Protein AF-A0AAN8JYH6-F1 (afdb_monomer_lite)

pLDDT: mean 83.39, std 13.11, range [43.53, 94.88]

InterPro domains:
  IPR001315 CARD domain [PS50209] (1-95)
  IPR011029 Death-like domain superfamily [G3DSA:1.10.533.10] (1-102)

Secondary structure (DSSP, 8-state):
--SHHHHHHHHTHHHHHHHHTTSHHHHHHHHHHTTS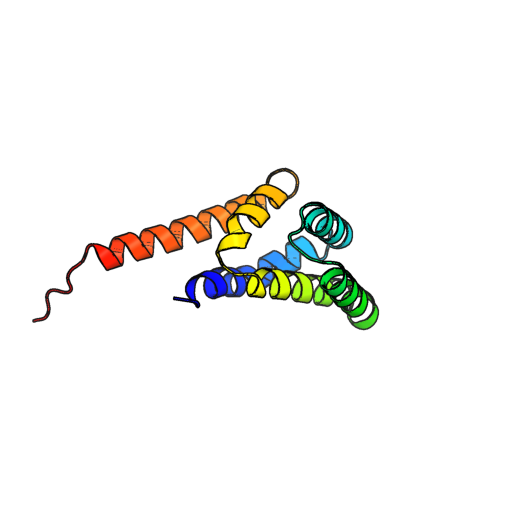S-HHHHHHHHHHHHHHHHHHHHHHHHHHHHHT-TTTHHHHHHHHTTT-HHHHHHHHHHHHHHHHHHHHHTT------

Organism: Patella caerulea (NCBI:txid87958)

Radius of gyration: 15.97 Å; chains: 1; bounding box: 50×34×39 Å

Foldseek 3Di:
DFPLLVVLLVVCVVVQLVVCLVPVVVLLVLCPVLVVDDPVLSVVLVVLCVPPNSSSSSSSVSVSNSVSGDVCLVVSLVSCCVPPVVVSVSSVVSVVVSVVVVVVVVPDPPPDD

Structure (mmCIF, N/CA/C/O backbone):
data_AF-A0AAN8JYH6-F1
#
_entry.id   AF-A0AAN8JYH6-F1
#
loop_
_atom_site.group_PDB
_atom_site.id
_atom_site.type_symbol
_atom_site.label_atom_id
_atom_site.label_alt_id
_atom_site.label_comp_id
_atom_site.label_asym_id
_atom_site.label_entity_id
_atom_site.label_seq_id
_atom_site.pdbx_PDB_ins_code
_atom_site.Cartn_x
_atom_site.Cartn_y
_atom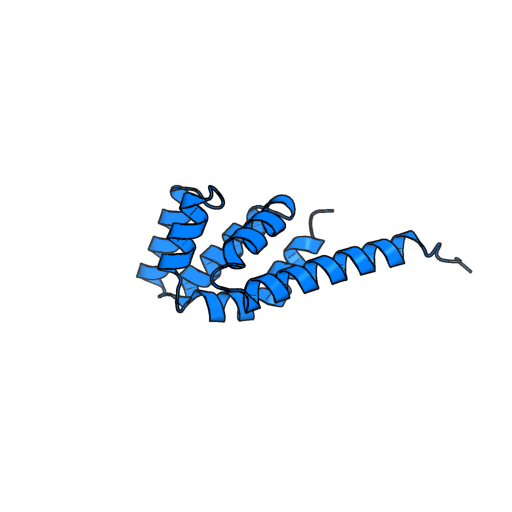_site.Cartn_z
_atom_site.occupancy
_atom_site.B_iso_or_equiv
_atom_site.auth_seq_id
_atom_site.auth_comp_id
_atom_site.auth_asym_id
_atom_site.auth_atom_id
_atom_site.pdbx_PDB_model_num
ATOM 1 N N . MET A 1 1 ? 8.514 -16.125 -13.155 1.00 46.34 1 MET A N 1
ATOM 2 C CA . MET A 1 1 ? 8.506 -14.646 -13.072 1.00 46.34 1 MET A CA 1
ATOM 3 C C . MET A 1 1 ? 7.317 -14.145 -12.246 1.00 46.34 1 MET A C 1
ATOM 5 O O . MET A 1 1 ? 6.467 -13.433 -12.765 1.00 46.34 1 MET A O 1
ATOM 9 N N . LYS A 1 2 ? 7.215 -14.550 -10.973 1.00 51.00 2 LYS A N 1
ATOM 10 C CA . LYS A 1 2 ? 6.188 -14.066 -10.027 1.00 51.00 2 LYS A CA 1
ATOM 11 C C . LYS A 1 2 ? 6.800 -13.523 -8.723 1.00 51.00 2 LYS A C 1
ATOM 13 O O . LYS A 1 2 ? 6.044 -13.131 -7.851 1.00 51.00 2 LYS A O 1
ATOM 18 N N . GLU A 1 3 ? 8.127 -13.487 -8.595 1.00 61.03 3 GLU A N 1
ATOM 19 C CA . GLU A 1 3 ? 8.800 -13.293 -7.299 1.00 61.03 3 GLU A CA 1
ATOM 20 C C . GLU A 1 3 ? 9.407 -11.888 -7.136 1.00 61.03 3 GLU A C 1
ATOM 22 O O . GLU A 1 3 ? 9.199 -11.281 -6.096 1.00 61.03 3 GLU A O 1
ATOM 27 N N . ASP A 1 4 ? 9.967 -11.278 -8.187 1.00 66.38 4 ASP A N 1
ATOM 28 C CA . ASP A 1 4 ? 10.686 -9.989 -8.070 1.00 66.38 4 ASP A CA 1
ATOM 29 C C . ASP A 1 4 ? 9.858 -8.810 -7.513 1.00 66.38 4 ASP A C 1
ATOM 31 O O . ASP A 1 4 ? 10.387 -7.899 -6.882 1.00 66.38 4 ASP A O 1
ATOM 35 N N . HIS A 1 5 ? 8.541 -8.777 -7.746 1.00 70.75 5 HIS A N 1
ATOM 36 C CA . HIS A 1 5 ? 7.699 -7.722 -7.168 1.00 70.75 5 HIS A CA 1
ATOM 37 C C . HIS A 1 5 ? 7.391 -7.987 -5.693 1.00 70.75 5 HIS A C 1
ATOM 39 O O . HIS A 1 5 ? 7.238 -7.032 -4.935 1.00 70.75 5 HIS A O 1
ATOM 45 N N . LEU A 1 6 ? 7.316 -9.260 -5.284 1.00 76.06 6 LEU A N 1
ATOM 46 C CA . LEU A 1 6 ? 7.199 -9.636 -3.878 1.00 76.06 6 LEU A CA 1
ATOM 47 C C . LEU A 1 6 ? 8.464 -9.230 -3.122 1.00 76.06 6 LEU A C 1
ATOM 49 O O . LEU A 1 6 ? 8.348 -8.797 -1.982 1.00 76.06 6 LEU A O 1
ATOM 53 N N . ASP A 1 7 ? 9.636 -9.249 -3.763 1.00 78.06 7 ASP A N 1
ATOM 54 C CA . ASP A 1 7 ? 10.871 -8.731 -3.166 1.00 78.06 7 ASP A CA 1
ATOM 55 C C . ASP A 1 7 ? 10.793 -7.232 -2.839 1.00 78.06 7 ASP A C 1
ATOM 57 O O . ASP A 1 7 ? 11.246 -6.825 -1.769 1.00 78.06 7 ASP A O 1
ATOM 61 N N . ILE A 1 8 ? 10.149 -6.400 -3.673 1.00 82.56 8 ILE A N 1
ATOM 62 C CA . ILE A 1 8 ? 9.900 -4.980 -3.333 1.00 82.56 8 ILE A CA 1
ATOM 63 C C . ILE A 1 8 ? 9.023 -4.885 -2.088 1.00 82.56 8 ILE A C 1
ATOM 65 O O . ILE A 1 8 ? 9.339 -4.152 -1.153 1.00 82.56 8 ILE A O 1
ATOM 69 N N . TRP A 1 9 ? 7.909 -5.618 -2.072 1.00 86.25 9 TRP A N 1
ATOM 70 C CA . TRP A 1 9 ? 6.957 -5.556 -0.967 1.00 86.25 9 TRP A CA 1
ATOM 71 C C . TRP A 1 9 ? 7.558 -6.069 0.339 1.00 86.25 9 TRP A C 1
ATOM 73 O O . TRP A 1 9 ? 7.351 -5.438 1.370 1.00 86.25 9 TRP A O 1
ATOM 83 N N . ASN A 1 10 ? 8.338 -7.150 0.286 1.00 84.19 10 ASN A N 1
ATOM 84 C CA . ASN A 1 10 ? 9.018 -7.739 1.437 1.00 84.19 10 ASN A CA 1
ATOM 85 C C . ASN A 1 10 ? 10.139 -6.830 1.953 1.00 84.19 10 ASN A C 1
ATOM 87 O O . ASN A 1 10 ? 10.211 -6.559 3.150 1.00 84.19 10 ASN A O 1
ATOM 91 N N . SER A 1 11 ? 10.993 -6.313 1.063 1.00 85.56 11 SER A N 1
ATOM 92 C CA . SER A 1 11 ? 12.110 -5.440 1.452 1.00 85.56 11 SER A CA 1
ATOM 93 C C . SER A 1 11 ? 11.651 -4.087 2.002 1.00 85.56 11 SER A C 1
ATOM 95 O O . SER A 1 11 ? 12.331 -3.498 2.843 1.00 85.56 11 SER A O 1
ATOM 97 N N . GLU A 1 12 ? 10.482 -3.607 1.578 1.00 89.06 12 GLU A N 1
ATOM 98 C CA . GLU A 1 12 ? 9.914 -2.331 2.016 1.00 89.06 12 GLU A CA 1
ATOM 99 C C . GLU A 1 12 ? 8.780 -2.489 3.045 1.00 89.06 12 GLU A C 1
ATOM 101 O O . GLU A 1 12 ? 8.206 -1.487 3.475 1.00 89.06 12 GLU A O 1
ATOM 106 N N . GLN A 1 13 ? 8.464 -3.712 3.489 1.00 88.56 13 GLN A N 1
ATOM 107 C CA . GLN A 1 13 ? 7.296 -4.001 4.332 1.00 88.56 13 GLN A CA 1
ATOM 108 C C . GLN A 1 13 ? 7.295 -3.182 5.627 1.00 88.56 13 GLN A C 1
ATOM 110 O O . GLN A 1 13 ? 6.318 -2.500 5.932 1.00 88.56 13 GLN A O 1
ATOM 115 N N . GLU A 1 14 ? 8.399 -3.194 6.376 1.00 90.06 14 GLU A N 1
ATOM 116 C CA . GLU A 1 14 ? 8.510 -2.476 7.654 1.00 90.06 14 GLU A CA 1
ATOM 117 C C . GLU A 1 14 ? 8.342 -0.958 7.477 1.00 90.06 14 GLU A C 1
ATOM 119 O O . GLU A 1 14 ? 7.652 -0.289 8.260 1.00 90.06 14 GLU A O 1
ATOM 124 N N . PHE A 1 15 ? 8.933 -0.418 6.409 1.00 90.88 15 PHE A N 1
ATOM 125 C CA . PHE A 1 15 ? 8.819 0.991 6.059 1.00 90.88 15 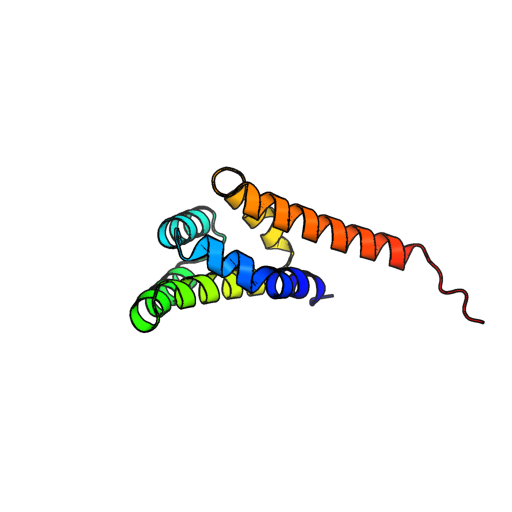PHE A CA 1
ATOM 126 C C . PHE A 1 15 ? 7.373 1.349 5.696 1.00 90.88 15 PHE A C 1
ATOM 128 O O . PHE A 1 15 ? 6.816 2.297 6.252 1.00 90.88 15 PHE A O 1
ATOM 135 N N . LEU A 1 16 ? 6.738 0.564 4.822 1.00 90.06 16 LEU A N 1
ATOM 136 C CA . LEU A 1 16 ? 5.360 0.781 4.386 1.00 90.06 16 LEU A CA 1
ATOM 137 C C . LEU A 1 16 ? 4.376 0.691 5.552 1.00 90.06 16 LEU A C 1
ATOM 139 O O . LEU A 1 16 ? 3.543 1.579 5.712 1.00 90.06 16 LEU A O 1
ATOM 143 N N . VAL A 1 17 ? 4.502 -0.322 6.411 1.00 91.88 17 VAL A N 1
ATOM 144 C CA . VAL A 1 17 ? 3.658 -0.478 7.605 1.00 91.88 17 VAL A CA 1
ATOM 145 C C . VAL A 1 17 ? 3.811 0.719 8.542 1.00 91.88 17 VAL A C 1
ATOM 147 O O . VAL A 1 17 ? 2.820 1.246 9.055 1.00 91.88 17 VAL A O 1
ATOM 150 N N . THR A 1 18 ? 5.041 1.200 8.735 1.00 90.94 18 THR A N 1
ATOM 151 C CA . THR A 1 18 ? 5.318 2.361 9.587 1.00 90.94 18 THR A CA 1
ATOM 152 C C . THR A 1 18 ? 4.706 3.649 9.043 1.00 90.94 18 THR A C 1
ATOM 154 O O . THR A 1 18 ? 4.154 4.426 9.823 1.00 90.94 18 THR A O 1
ATOM 157 N N . GLU A 1 19 ? 4.755 3.868 7.731 1.00 90.44 19 GLU A N 1
ATOM 158 C CA . GLU A 1 19 ? 4.155 5.047 7.098 1.00 90.44 19 GLU A CA 1
ATOM 159 C C . GLU A 1 19 ? 2.620 4.936 7.045 1.00 90.44 19 GLU A C 1
ATOM 161 O O . GLU A 1 19 ? 1.907 5.922 7.248 1.00 90.44 19 GLU A O 1
ATOM 166 N N . PHE A 1 20 ? 2.083 3.733 6.821 1.00 90.69 20 PHE A N 1
ATOM 167 C CA . PHE A 1 20 ? 0.650 3.511 6.631 1.00 90.69 20 PHE A CA 1
ATOM 168 C C . PHE A 1 20 ? -0.144 3.488 7.938 1.00 90.69 20 PHE A C 1
ATOM 170 O O . PHE A 1 20 ? -1.267 3.992 7.957 1.00 90.69 20 PHE A O 1
ATOM 177 N N . LYS A 1 21 ? 0.415 2.984 9.048 1.00 89.75 21 LYS A N 1
ATOM 178 C CA . LYS A 1 21 ? -0.309 2.858 10.334 1.00 89.75 21 LYS A CA 1
ATOM 179 C C . LYS A 1 21 ? -0.887 4.179 10.862 1.00 89.75 21 LYS A C 1
ATOM 181 O O . LYS A 1 21 ? -1.904 4.168 11.552 1.00 89.75 21 LYS A O 1
ATOM 186 N N . ASN A 1 22 ? -0.263 5.314 10.535 1.00 86.69 22 ASN A N 1
ATOM 187 C CA . ASN A 1 22 ? -0.695 6.638 10.996 1.00 86.69 22 ASN A CA 1
ATOM 188 C C . ASN A 1 22 ? -1.817 7.241 10.133 1.00 86.69 22 ASN A C 1
ATOM 190 O O . ASN A 1 22 ? -2.504 8.158 10.576 1.00 86.69 22 ASN A O 1
ATOM 194 N N . HIS A 1 23 ? -2.018 6.734 8.913 1.00 87.25 23 HIS A N 1
ATOM 195 C CA . HIS A 1 23 ? -2.967 7.293 7.944 1.00 87.25 23 HIS A CA 1
ATOM 196 C C . HIS A 1 23 ? -3.825 6.227 7.246 1.00 87.25 23 HIS A C 1
ATOM 198 O O . HIS A 1 23 ? -4.305 6.412 6.121 1.00 87.25 23 HIS A O 1
ATOM 204 N N . LEU A 1 24 ? -4.024 5.104 7.929 1.00 89.25 24 LEU A N 1
ATOM 205 C CA . LEU A 1 24 ? -4.575 3.882 7.363 1.00 89.25 24 LEU A CA 1
ATOM 206 C C . LEU A 1 24 ? -5.985 4.073 6.782 1.00 89.25 24 LEU A C 1
ATOM 208 O O . LEU A 1 24 ? -6.250 3.648 5.662 1.00 89.25 24 LEU A O 1
ATOM 212 N N . GLU A 1 25 ? -6.874 4.790 7.472 1.00 89.62 25 GLU A N 1
ATOM 213 C CA . GLU A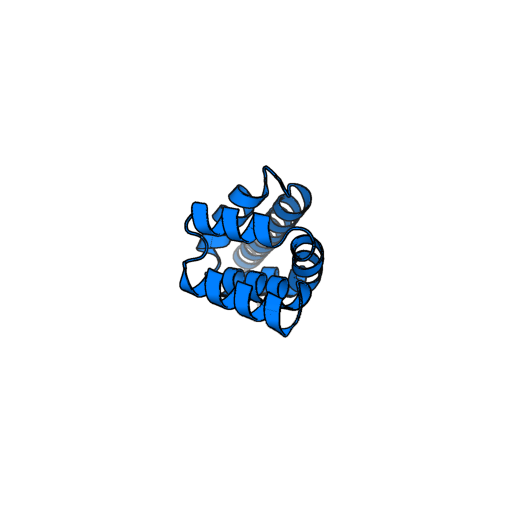 1 25 ? -8.235 5.057 6.976 1.00 89.62 25 GLU A CA 1
ATOM 214 C C . GLU A 1 25 ? -8.254 5.862 5.667 1.00 89.62 25 GLU A C 1
ATOM 216 O O . GLU A 1 25 ? -9.047 5.584 4.759 1.00 89.62 25 GLU A O 1
ATOM 221 N N . GLY A 1 26 ? -7.352 6.842 5.548 1.00 90.00 26 GLY A N 1
ATOM 222 C CA . GLY A 1 26 ? -7.202 7.647 4.338 1.00 90.00 26 GLY A CA 1
ATOM 223 C C . GLY A 1 26 ? -6.695 6.811 3.165 1.00 90.00 26 GLY A C 1
ATOM 224 O O . GLY A 1 26 ? -7.191 6.947 2.045 1.00 90.00 26 GLY A O 1
ATOM 225 N N . LEU A 1 27 ? -5.754 5.902 3.431 1.00 91.31 27 LEU A N 1
ATOM 226 C CA . LEU A 1 27 ? -5.225 4.966 2.439 1.00 91.31 27 LEU A CA 1
ATOM 227 C C . LEU A 1 27 ? -6.281 3.964 1.973 1.00 91.31 27 LEU A C 1
ATOM 229 O O . LEU A 1 27 ? -6.484 3.835 0.769 1.00 91.31 27 LEU A O 1
ATOM 233 N N . ILE A 1 28 ? -7.015 3.334 2.896 1.00 91.94 28 ILE A N 1
ATOM 234 C CA . ILE A 1 28 ? -8.113 2.411 2.569 1.00 91.94 28 ILE A CA 1
ATOM 235 C C . ILE A 1 28 ? -9.137 3.108 1.669 1.00 91.94 28 ILE A C 1
ATOM 237 O O . ILE A 1 28 ? -9.520 2.580 0.629 1.00 91.94 28 ILE A O 1
ATOM 241 N N . THR A 1 29 ? -9.560 4.320 2.035 1.00 91.81 29 THR A N 1
ATOM 242 C CA . THR A 1 29 ? -10.546 5.083 1.255 1.00 91.81 29 THR A CA 1
ATOM 243 C C . THR A 1 29 ? -10.026 5.410 -0.145 1.00 91.81 29 THR A C 1
ATOM 245 O O . THR A 1 29 ? -10.761 5.278 -1.125 1.00 91.81 29 THR A O 1
ATOM 248 N N . LYS A 1 30 ? -8.754 5.806 -0.253 1.00 90.75 30 LYS A N 1
ATOM 249 C CA . LYS A 1 30 ? -8.115 6.155 -1.525 1.00 90.75 30 LYS A CA 1
ATOM 250 C C . LYS A 1 30 ? -7.911 4.943 -2.431 1.00 90.75 30 LYS A C 1
ATOM 252 O O . LYS A 1 30 ? -8.148 5.032 -3.631 1.00 90.75 30 LYS A O 1
ATOM 257 N N . PHE A 1 31 ? -7.479 3.815 -1.880 1.00 92.06 31 PHE A N 1
ATOM 258 C CA . PHE A 1 31 ? -7.279 2.590 -2.647 1.00 92.06 31 PHE A CA 1
ATOM 259 C C . PHE A 1 31 ? -8.602 1.956 -3.067 1.00 92.06 31 PHE A C 1
ATOM 261 O O . PHE A 1 31 ? -8.709 1.471 -4.192 1.00 92.06 31 PHE A O 1
ATOM 268 N N . PHE A 1 32 ? -9.633 2.049 -2.229 1.00 92.12 32 PHE A N 1
ATOM 269 C CA . PHE A 1 32 ? -10.978 1.611 -2.585 1.00 92.12 32 PHE A CA 1
ATOM 270 C C . PHE A 1 32 ? -11.572 2.462 -3.718 1.00 92.12 32 PHE A C 1
ATOM 272 O O . PHE A 1 32 ? -12.065 1.924 -4.705 1.00 92.12 32 PHE A O 1
ATOM 279 N N . SER A 1 33 ? -11.465 3.797 -3.644 1.00 90.88 33 SER A N 1
ATOM 280 C CA . SER A 1 33 ? -12.000 4.683 -4.694 1.00 90.88 33 SER A CA 1
ATOM 281 C C . SER A 1 33 ? -11.289 4.535 -6.042 1.00 90.88 33 SER A C 1
ATOM 283 O O . SER A 1 33 ? -11.882 4.803 -7.085 1.00 90.88 33 SER A O 1
ATOM 285 N N . GLN A 1 34 ? -10.037 4.073 -6.038 1.00 88.94 34 GLN A N 1
ATOM 286 C CA . GLN A 1 34 ? -9.265 3.790 -7.248 1.00 88.94 34 GLN A CA 1
ATOM 287 C C . GLN A 1 34 ? -9.367 2.335 -7.723 1.00 88.94 34 GLN A C 1
ATOM 289 O O . GLN A 1 34 ? -8.648 1.961 -8.656 1.00 88.94 34 GLN A O 1
ATOM 294 N N . MET A 1 35 ? -10.243 1.526 -7.111 1.00 89.75 35 MET A N 1
ATOM 295 C CA . MET A 1 35 ? -10.416 0.101 -7.419 1.00 89.75 35 MET A CA 1
ATOM 296 C C . MET A 1 35 ? -9.080 -0.664 -7.382 1.00 89.75 35 MET A C 1
ATOM 298 O O . MET A 1 35 ? -8.772 -1.442 -8.285 1.00 89.75 35 MET A O 1
ATOM 302 N N . ILE A 1 36 ? -8.239 -0.347 -6.393 1.00 90.25 36 ILE A N 1
ATOM 303 C CA . ILE A 1 36 ? -6.991 -1.067 -6.089 1.00 90.25 36 ILE A CA 1
ATOM 304 C C . ILE A 1 36 ? -7.282 -2.197 -5.100 1.00 90.25 36 ILE A C 1
ATOM 306 O O . ILE A 1 36 ? -6.768 -3.298 -5.262 1.00 90.25 36 ILE A O 1
ATOM 310 N N . ILE A 1 37 ? -8.133 -1.907 -4.116 1.00 92.69 37 ILE A N 1
ATOM 311 C CA . ILE A 1 37 ? -8.704 -2.882 -3.187 1.00 92.69 37 ILE A CA 1
ATOM 312 C C . ILE A 1 37 ? -10.222 -2.913 -3.371 1.00 92.69 37 ILE A C 1
ATOM 314 O O . ILE A 1 37 ? -10.816 -1.908 -3.782 1.00 92.69 37 ILE A O 1
ATOM 318 N N . ASP A 1 38 ? -10.843 -4.043 -3.062 1.00 93.56 38 ASP A N 1
ATOM 319 C CA . ASP A 1 38 ? -12.293 -4.222 -3.138 1.00 93.56 38 ASP A CA 1
ATOM 320 C C . ASP A 1 38 ? -12.979 -4.099 -1.761 1.00 93.56 38 ASP A C 1
ATOM 322 O O . ASP A 1 38 ? -12.396 -3.627 -0.777 1.00 93.56 38 ASP A O 1
ATOM 326 N N . SER A 1 39 ? -14.279 -4.405 -1.711 1.00 93.62 39 SER A N 1
ATOM 327 C CA . SER A 1 39 ? -15.054 -4.306 -0.471 1.00 93.62 39 SER A CA 1
ATOM 328 C C . SER A 1 39 ? -14.627 -5.358 0.551 1.00 93.62 39 SER A C 1
ATOM 330 O O . SER A 1 39 ? -14.579 -5.041 1.739 1.00 93.62 39 SER A O 1
ATOM 332 N N . ASP A 1 40 ? -14.292 -6.567 0.102 1.00 94.88 40 ASP A N 1
ATOM 333 C CA . ASP A 1 40 ? -13.879 -7.666 0.974 1.00 94.88 40 ASP A CA 1
ATOM 334 C C . ASP A 1 40 ? -12.514 -7.361 1.604 1.00 94.88 40 ASP A C 1
ATOM 336 O O . ASP A 1 40 ? -12.350 -7.476 2.820 1.00 94.88 40 ASP A O 1
ATOM 340 N N . ASP A 1 41 ? -11.569 -6.843 0.813 1.00 94.44 41 ASP A N 1
ATOM 341 C CA . ASP A 1 41 ? -10.278 -6.340 1.301 1.00 94.44 41 ASP A CA 1
ATOM 342 C C . ASP A 1 41 ? -10.464 -5.273 2.384 1.00 94.44 41 ASP A C 1
ATOM 344 O O . ASP A 1 41 ? -9.838 -5.298 3.446 1.00 94.44 41 ASP A O 1
ATOM 348 N N . LYS A 1 42 ? -11.356 -4.312 2.125 1.00 93.56 42 LYS A N 1
ATOM 349 C CA . LYS A 1 42 ? -11.653 -3.225 3.057 1.00 93.56 42 LYS A CA 1
ATOM 350 C C . LYS A 1 42 ? -12.225 -3.753 4.370 1.00 93.56 42 LYS A C 1
ATOM 352 O O . LYS A 1 42 ? -11.878 -3.228 5.430 1.00 93.56 42 LYS A O 1
ATOM 357 N N . GLU A 1 43 ? -13.101 -4.752 4.324 1.00 94.50 43 GLU A N 1
ATOM 358 C CA . GLU A 1 43 ? -13.631 -5.393 5.529 1.00 94.50 43 GLU A CA 1
ATOM 359 C C . GLU A 1 43 ? -12.560 -6.190 6.277 1.00 94.50 43 GLU A C 1
ATOM 361 O O . GLU A 1 43 ? -12.485 -6.087 7.505 1.00 94.50 43 GLU A O 1
ATOM 366 N N . LYS A 1 44 ? -11.691 -6.907 5.556 1.00 94.50 44 LYS A N 1
ATOM 367 C CA . LYS A 1 44 ? -10.548 -7.634 6.123 1.00 94.50 44 LYS A CA 1
ATOM 368 C C . LYS A 1 44 ? -9.619 -6.687 6.884 1.00 94.50 44 LYS A C 1
ATOM 370 O O . LYS A 1 44 ? -9.383 -6.890 8.071 1.00 94.50 44 LYS A O 1
ATOM 375 N N . ILE A 1 45 ? -9.203 -5.583 6.260 1.00 93.38 45 ILE A N 1
ATOM 376 C CA . ILE A 1 45 ? -8.335 -4.583 6.899 1.00 93.38 45 ILE A CA 1
ATOM 377 C C . ILE A 1 45 ? -9.015 -3.979 8.136 1.00 93.38 45 ILE A C 1
ATOM 379 O O . ILE A 1 45 ? -8.393 -3.830 9.185 1.00 93.38 45 ILE A O 1
ATOM 383 N N . LYS A 1 46 ? -10.310 -3.646 8.051 1.00 92.00 46 LYS A N 1
ATOM 384 C CA . LYS A 1 46 ? -11.061 -3.101 9.195 1.00 92.00 46 LYS A CA 1
ATOM 385 C C . LYS A 1 46 ? -11.159 -4.071 10.370 1.00 92.00 46 LYS A C 1
ATOM 387 O O . LYS A 1 46 ? -11.183 -3.615 11.514 1.00 92.00 46 LYS A O 1
ATOM 392 N N . ARG A 1 47 ? -11.249 -5.374 10.101 1.00 93.44 47 ARG A N 1
ATOM 393 C CA . ARG A 1 47 ? -11.241 -6.411 11.136 1.00 93.44 47 ARG A CA 1
ATOM 394 C C . ARG A 1 47 ? -9.890 -6.445 11.848 1.00 93.44 47 ARG A C 1
ATOM 396 O O . ARG A 1 47 ? -9.861 -6.310 13.065 1.00 93.44 47 ARG A O 1
ATOM 403 N N . GLU A 1 48 ? -8.795 -6.458 11.092 1.00 92.50 48 GLU A N 1
ATOM 404 C CA . GLU A 1 48 ? -7.439 -6.432 11.656 1.00 92.50 48 GLU A CA 1
ATOM 405 C C . GLU A 1 48 ? -7.173 -5.186 12.513 1.00 92.50 48 GLU A C 1
ATOM 407 O O . GLU A 1 48 ? -6.582 -5.285 13.586 1.00 92.50 48 GLU A O 1
ATOM 412 N N . ILE A 1 49 ? -7.669 -4.012 12.099 1.00 91.06 49 ILE A N 1
ATOM 413 C CA . ILE A 1 49 ? -7.566 -2.782 12.905 1.00 91.06 49 ILE A CA 1
ATOM 414 C C . ILE A 1 49 ? -8.269 -2.938 14.258 1.00 91.06 49 ILE A C 1
ATOM 416 O O . ILE A 1 49 ? -7.759 -2.466 15.274 1.00 91.06 49 ILE A O 1
ATOM 420 N N . ARG A 1 50 ? -9.452 -3.561 14.272 1.00 88.62 50 ARG A N 1
ATOM 421 C CA . ARG A 1 50 ? -10.253 -3.735 15.488 1.00 88.62 50 ARG A CA 1
ATOM 422 C C . ARG A 1 50 ? -9.582 -4.692 16.468 1.00 88.62 50 ARG A C 1
ATOM 424 O O . ARG A 1 50 ? -9.576 -4.406 17.661 1.00 88.62 50 ARG A O 1
ATOM 431 N N . ASP A 1 51 ? -9.051 -5.796 15.957 1.00 82.25 51 ASP A N 1
ATOM 432 C CA . ASP A 1 51 ? -8.559 -6.894 16.785 1.00 82.25 51 ASP A CA 1
ATOM 433 C C . ASP A 1 51 ? -7.103 -6.668 17.230 1.00 82.25 51 ASP A C 1
ATOM 435 O O . ASP A 1 51 ? -6.740 -7.012 18.353 1.00 82.25 51 ASP A O 1
ATOM 439 N N . ASN A 1 52 ? -6.282 -6.036 16.381 1.00 83.38 52 ASN A N 1
ATOM 440 C CA . ASN A 1 52 ? -4.824 -5.984 16.531 1.00 83.38 52 ASN A CA 1
ATOM 441 C C . ASN A 1 52 ? -4.217 -4.574 16.332 1.00 83.38 52 ASN A C 1
ATOM 443 O O . ASN A 1 52 ? -2.997 -4.430 16.206 1.00 83.38 52 ASN A O 1
ATOM 447 N N . TYR A 1 53 ? -5.044 -3.521 16.342 1.00 89.44 53 TYR A N 1
ATOM 448 C CA . TYR A 1 53 ? -4.662 -2.115 16.138 1.00 89.44 53 TYR A CA 1
ATOM 449 C C . TYR A 1 53 ? -4.156 -1.780 14.718 1.00 89.44 53 TYR A C 1
ATOM 451 O O . TYR A 1 53 ? -4.034 -2.617 13.823 1.00 89.44 53 TYR A O 1
ATOM 459 N N . ASN A 1 54 ? -3.838 -0.500 14.498 1.00 88.62 54 ASN A N 1
ATOM 460 C CA . ASN A 1 54 ? -3.457 0.041 13.189 1.00 88.62 54 ASN A CA 1
ATOM 461 C C . ASN A 1 54 ? -2.216 -0.609 12.562 1.00 88.62 54 ASN A C 1
ATOM 463 O O . ASN A 1 54 ? -2.072 -0.554 11.344 1.00 88.62 54 ASN A O 1
ATOM 467 N N . VAL A 1 55 ? -1.312 -1.192 13.358 1.00 92.12 55 VAL A N 1
ATOM 468 C CA . VAL A 1 55 ? -0.122 -1.874 12.824 1.00 92.12 55 VAL A CA 1
ATOM 469 C C . VAL A 1 55 ? -0.540 -3.114 12.042 1.00 92.12 55 VAL A C 1
ATOM 471 O O . VAL A 1 55 ? -0.151 -3.244 10.888 1.00 92.12 55 VAL A O 1
ATOM 474 N N . ALA A 1 56 ? -1.392 -3.965 12.614 1.00 92.00 56 ALA A N 1
ATOM 475 C CA . ALA A 1 56 ? -1.888 -5.154 11.926 1.00 92.00 56 ALA A CA 1
ATOM 476 C C . ALA A 1 56 ? -2.746 -4.803 10.708 1.00 92.00 56 ALA A C 1
ATOM 478 O O . ALA A 1 56 ? -2.590 -5.401 9.648 1.00 92.00 56 ALA A O 1
ATOM 479 N N . GLY A 1 57 ? -3.585 -3.768 10.814 1.00 93.06 57 GLY A N 1
ATOM 480 C CA . GLY A 1 57 ? -4.329 -3.260 9.663 1.00 93.06 57 GLY A CA 1
ATOM 481 C C . GLY A 1 57 ? -3.422 -2.760 8.531 1.00 93.06 57 GLY A C 1
ATOM 482 O O . GLY A 1 57 ? -3.698 -3.012 7.360 1.00 93.06 57 GLY A O 1
ATOM 483 N N . ALA A 1 58 ? -2.322 -2.078 8.862 1.00 93.31 58 ALA A N 1
ATOM 484 C CA . ALA A 1 58 ? -1.341 -1.628 7.879 1.00 93.31 58 ALA A CA 1
ATOM 485 C C . ALA A 1 58 ? -0.571 -2.801 7.258 1.00 93.31 58 ALA A C 1
ATOM 487 O O . ALA A 1 58 ? -0.396 -2.816 6.042 1.00 93.31 58 ALA A O 1
ATOM 488 N N . THR A 1 59 ? -0.175 -3.795 8.057 1.00 94.19 59 THR A N 1
ATOM 489 C CA . THR A 1 59 ? 0.431 -5.041 7.562 1.00 94.19 59 THR A CA 1
ATOM 490 C C . THR A 1 59 ? -0.502 -5.743 6.584 1.00 94.19 59 THR A C 1
ATOM 492 O O . THR A 1 59 ? -0.102 -6.007 5.455 1.00 94.19 59 THR A O 1
ATOM 495 N N . CYS A 1 60 ? -1.767 -5.928 6.963 1.00 94.25 60 CYS A N 1
ATOM 496 C CA . CYS A 1 60 ? -2.779 -6.547 6.114 1.00 94.25 60 CYS A CA 1
ATOM 497 C C . CYS A 1 60 ? -2.972 -5.784 4.797 1.00 94.25 60 CYS A C 1
ATOM 499 O O . CYS A 1 60 ? -3.065 -6.388 3.731 1.00 94.25 60 CYS A O 1
ATOM 501 N N . LEU A 1 61 ? -2.981 -4.447 4.843 1.00 93.19 61 LEU A N 1
ATOM 502 C CA . LEU A 1 61 ? -3.050 -3.637 3.631 1.00 93.19 61 LEU A CA 1
ATOM 503 C C . LEU A 1 61 ? -1.837 -3.879 2.718 1.00 93.19 61 LEU A C 1
ATOM 505 O O . LEU A 1 61 ? -2.022 -4.051 1.519 1.00 93.19 61 LEU A O 1
ATOM 509 N N . VAL A 1 62 ? -0.614 -3.897 3.255 1.00 92.00 62 VAL A N 1
ATOM 510 C CA . VAL A 1 62 ? 0.602 -4.147 2.458 1.00 92.00 62 VAL A CA 1
ATOM 511 C C . VAL A 1 62 ? 0.577 -5.542 1.831 1.00 92.00 62 VAL A C 1
ATOM 513 O O . VAL A 1 62 ? 0.890 -5.673 0.651 1.00 92.00 62 VAL A O 1
ATOM 516 N N . GLU A 1 63 ? 0.141 -6.558 2.576 1.00 91.31 63 GLU A N 1
ATOM 517 C CA . GLU A 1 63 ? -0.011 -7.928 2.073 1.00 91.31 63 GLU A CA 1
ATOM 518 C C . GLU A 1 63 ? -0.999 -7.998 0.905 1.00 91.31 63 GLU A C 1
ATOM 520 O O . GLU A 1 63 ? -0.658 -8.527 -0.149 1.00 91.31 63 GLU A O 1
ATOM 525 N N . ILE A 1 64 ? -2.177 -7.378 1.037 1.00 91.81 64 ILE A N 1
ATOM 526 C CA . ILE A 1 64 ? -3.170 -7.317 -0.047 1.00 91.81 64 ILE A CA 1
ATOM 527 C C . ILE A 1 64 ? -2.562 -6.661 -1.291 1.00 91.81 64 ILE A C 1
ATOM 529 O O . ILE A 1 64 ? -2.719 -7.161 -2.403 1.00 91.81 64 ILE A O 1
ATOM 533 N N . LEU A 1 65 ? -1.843 -5.544 -1.131 1.00 89.12 65 LEU A N 1
ATOM 534 C CA . LEU A 1 65 ? -1.201 -4.863 -2.260 1.00 89.12 65 LEU A CA 1
ATOM 535 C C . LEU A 1 65 ? -0.123 -5.732 -2.925 1.00 89.12 65 LEU A C 1
ATOM 537 O O . LEU A 1 65 ? 0.011 -5.689 -4.151 1.00 89.12 65 LEU A O 1
ATOM 541 N N . ALA A 1 66 ? 0.599 -6.537 -2.143 1.00 87.56 66 ALA A N 1
ATOM 542 C CA . ALA A 1 66 ? 1.576 -7.491 -2.649 1.00 87.56 66 ALA A CA 1
ATOM 543 C C . ALA A 1 66 ? 0.916 -8.623 -3.452 1.00 87.56 66 ALA A C 1
ATOM 545 O O . ALA A 1 66 ? 1.374 -8.941 -4.551 1.00 87.56 66 ALA A O 1
ATOM 546 N N . GLU A 1 67 ? -0.208 -9.165 -2.970 1.00 87.81 67 GLU A N 1
ATOM 547 C CA . GLU A 1 67 ? -0.972 -10.230 -3.638 1.00 87.81 67 GLU A CA 1
ATOM 548 C C . GLU A 1 67 ? -1.552 -9.797 -4.994 1.00 87.81 67 GLU A C 1
ATOM 550 O O . GLU A 1 67 ? -1.687 -10.612 -5.911 1.00 87.81 67 GLU A O 1
ATOM 555 N N . ARG A 1 68 ? -1.868 -8.504 -5.164 1.00 82.19 68 ARG A N 1
ATOM 556 C CA . ARG A 1 68 ? -2.378 -7.958 -6.436 1.00 82.19 68 ARG A CA 1
ATOM 557 C C . ARG A 1 68 ? -1.325 -7.943 -7.549 1.00 82.19 68 ARG A C 1
ATOM 559 O O . ARG A 1 68 ? -1.691 -7.836 -8.715 1.00 82.19 68 ARG A O 1
ATOM 566 N N . GLY A 1 69 ? -0.044 -8.112 -7.231 1.00 72.19 69 GLY A N 1
ATOM 567 C CA . GLY A 1 69 ? 1.022 -8.330 -8.203 1.00 72.19 69 GLY A CA 1
ATOM 568 C C . GLY A 1 69 ? 1.567 -7.079 -8.908 1.00 72.19 69 GLY A C 1
ATOM 569 O O . GLY A 1 69 ? 1.057 -5.965 -8.779 1.00 72.19 69 GLY A O 1
ATOM 570 N N . GLU A 1 70 ? 2.627 -7.276 -9.702 1.00 73.94 70 GLU A N 1
ATOM 571 C CA . GLU A 1 70 ? 3.440 -6.210 -10.329 1.00 73.94 70 GLU A CA 1
ATOM 572 C C . GLU A 1 70 ? 2.626 -5.185 -11.143 1.00 73.94 70 GLU A C 1
ATOM 574 O O . GLU A 1 70 ? 2.936 -3.995 -11.156 1.00 73.94 70 GLU A O 1
ATOM 579 N N . HIS A 1 71 ? 1.542 -5.615 -11.793 1.00 77.56 71 HIS A N 1
ATOM 580 C CA . HIS A 1 71 ? 0.721 -4.755 -12.651 1.00 77.56 71 HIS A CA 1
ATOM 581 C C . HIS A 1 71 ? -0.047 -3.664 -11.883 1.00 77.56 71 HIS A C 1
ATOM 583 O O . HIS A 1 71 ? -0.455 -2.661 -12.476 1.00 77.56 71 HIS A O 1
ATOM 589 N N . VAL A 1 72 ? -0.235 -3.829 -10.570 1.00 82.31 72 VAL A N 1
ATOM 590 C CA . VAL A 1 72 ? -0.937 -2.854 -9.723 1.00 82.31 72 VAL A CA 1
ATOM 591 C C . VAL A 1 72 ? 0.033 -1.867 -9.068 1.00 82.31 72 VAL A C 1
ATOM 593 O O . VAL A 1 72 ? -0.361 -0.738 -8.771 1.00 82.31 72 VAL A O 1
ATOM 596 N N . LEU A 1 73 ? 1.321 -2.208 -8.952 1.00 85.25 73 LEU A N 1
ATOM 597 C CA . LEU A 1 73 ? 2.346 -1.356 -8.341 1.00 85.25 73 LEU A CA 1
ATOM 598 C C . LEU A 1 73 ? 2.437 0.052 -8.976 1.00 85.25 73 LEU A C 1
ATOM 600 O O . LEU A 1 73 ? 2.379 1.029 -8.228 1.00 85.25 73 LEU A O 1
ATOM 604 N N . PRO A 1 74 ? 2.445 0.236 -10.315 1.00 87.81 74 PRO A N 1
ATOM 605 C CA . PRO A 1 74 ? 2.404 1.576 -10.911 1.00 87.81 74 PRO A CA 1
ATOM 606 C C . PRO A 1 74 ? 1.136 2.372 -10.563 1.00 87.81 74 PRO A C 1
ATOM 608 O O . PRO A 1 74 ? 1.187 3.594 -10.402 1.00 87.81 74 PRO A O 1
ATOM 611 N N . ARG A 1 75 ? -0.018 1.697 -10.426 1.00 89.56 75 ARG A N 1
ATOM 612 C CA . ARG A 1 75 ? -1.278 2.339 -10.009 1.00 89.56 75 ARG A CA 1
ATOM 613 C C . ARG A 1 75 ? -1.201 2.777 -8.550 1.00 89.56 75 ARG A C 1
ATOM 615 O O . ARG A 1 75 ? -1.628 3.886 -8.243 1.00 89.56 75 ARG A O 1
ATOM 622 N N . ILE A 1 76 ? -0.607 1.957 -7.685 1.00 88.88 76 ILE A N 1
ATOM 623 C CA . ILE A 1 76 ? -0.380 2.278 -6.272 1.00 88.88 76 ILE A CA 1
ATOM 624 C C . ILE A 1 76 ? 0.571 3.470 -6.140 1.00 88.88 76 ILE A C 1
ATOM 626 O O . ILE A 1 76 ? 0.237 4.433 -5.454 1.00 88.88 76 ILE A O 1
ATOM 630 N N . ILE A 1 77 ? 1.700 3.473 -6.855 1.00 90.31 77 ILE A N 1
ATOM 631 C CA . ILE A 1 77 ? 2.651 4.597 -6.870 1.00 90.31 77 ILE A CA 1
ATOM 632 C C . ILE A 1 77 ? 1.938 5.887 -7.292 1.00 90.31 77 ILE A C 1
ATOM 634 O O . ILE A 1 77 ? 2.014 6.903 -6.597 1.00 90.31 77 ILE A O 1
ATOM 638 N N . LYS A 1 78 ? 1.163 5.842 -8.384 1.00 89.81 78 LYS A N 1
ATOM 639 C CA . LYS A 1 78 ? 0.373 6.989 -8.855 1.00 89.81 78 LYS A CA 1
ATOM 640 C C . LYS A 1 78 ? -0.666 7.442 -7.823 1.00 89.81 78 LYS A C 1
ATOM 642 O O . LYS A 1 78 ? -0.865 8.644 -7.649 1.00 89.81 78 LYS A O 1
ATOM 647 N N . ALA A 1 79 ? -1.310 6.507 -7.125 1.00 89.06 79 ALA A N 1
ATOM 648 C CA . ALA A 1 79 ? -2.257 6.806 -6.058 1.00 89.06 79 ALA A CA 1
ATOM 649 C C . ALA A 1 79 ? -1.573 7.474 -4.857 1.00 89.06 79 ALA A C 1
ATOM 651 O O . ALA A 1 79 ? -2.147 8.374 -4.244 1.00 89.06 79 ALA A O 1
ATOM 652 N N . LEU A 1 80 ? -0.348 7.072 -4.526 1.00 89.50 80 LEU A N 1
ATOM 653 C CA . LEU A 1 80 ? 0.409 7.593 -3.393 1.00 89.50 80 LEU A CA 1
ATOM 654 C C . LEU A 1 80 ? 1.040 8.959 -3.686 1.00 89.50 80 LEU A C 1
ATOM 656 O O . LEU A 1 80 ? 1.016 9.811 -2.803 1.00 89.50 80 LEU A O 1
ATOM 660 N N . LYS A 1 81 ? 1.499 9.225 -4.916 1.00 88.81 81 LYS A N 1
ATOM 661 C CA . LYS A 1 81 ? 2.261 10.433 -5.307 1.00 88.81 81 LYS A CA 1
ATOM 662 C C . LYS A 1 81 ? 1.712 11.775 -4.772 1.00 88.81 81 LYS A C 1
ATOM 664 O O . LYS A 1 81 ? 2.506 12.555 -4.252 1.00 88.81 81 LYS A O 1
ATOM 669 N N . PRO A 1 82 ? 0.389 12.052 -4.789 1.00 85.56 82 PRO A N 1
ATOM 670 C CA . PRO A 1 82 ? -0.151 13.330 -4.308 1.00 85.56 82 PRO A CA 1
ATOM 671 C C . PRO A 1 82 ? -0.082 13.544 -2.789 1.00 85.56 82 PRO A C 1
ATOM 673 O O . PRO A 1 82 ? -0.173 14.678 -2.337 1.00 85.56 82 PRO A O 1
ATOM 676 N N . THR A 1 83 ? -0.010 12.473 -1.994 1.00 83.19 83 THR A N 1
ATOM 677 C CA . THR A 1 83 ? -0.178 12.543 -0.524 1.00 83.19 83 THR A CA 1
ATOM 678 C C . THR A 1 83 ? 1.008 11.934 0.222 1.00 83.19 83 THR A C 1
ATOM 680 O O . THR A 1 83 ? 1.398 12.420 1.273 1.00 83.19 83 THR A O 1
ATOM 683 N N . TYR A 1 84 ? 1.620 10.907 -0.356 1.00 86.94 84 TYR A N 1
ATOM 684 C CA . TYR A 1 84 ? 2.729 10.138 0.192 1.00 86.94 84 TYR A CA 1
ATOM 685 C C . TYR A 1 84 ? 3.873 10.115 -0.820 1.00 86.94 84 TYR A C 1
ATOM 687 O O . TYR A 1 84 ? 4.334 9.053 -1.231 1.00 86.94 84 TYR A O 1
ATOM 695 N N . ASN A 1 85 ? 4.315 11.299 -1.252 1.00 88.31 85 ASN A N 1
ATOM 696 C CA . ASN A 1 85 ? 5.353 11.445 -2.277 1.00 88.31 85 ASN A CA 1
ATOM 697 C C . ASN A 1 85 ? 6.641 10.687 -1.908 1.00 88.31 85 ASN A C 1
ATOM 699 O O . ASN A 1 85 ? 7.229 10.020 -2.747 1.00 88.31 85 ASN A O 1
ATOM 703 N N . LYS A 1 86 ? 7.030 10.711 -0.626 1.00 89.19 86 LYS A N 1
ATOM 704 C CA . LYS A 1 86 ? 8.192 9.967 -0.115 1.00 89.19 86 LYS A CA 1
ATOM 705 C C . LYS A 1 86 ? 8.055 8.454 -0.328 1.00 89.19 86 LYS A C 1
ATOM 707 O O . LYS A 1 86 ? 8.995 7.822 -0.793 1.00 89.19 86 LYS A O 1
ATOM 712 N N . VAL A 1 87 ? 6.888 7.889 -0.013 1.00 89.88 87 VAL A N 1
ATOM 713 C CA . VAL A 1 87 ? 6.613 6.456 -0.204 1.00 89.88 87 VAL A CA 1
ATOM 714 C C . VAL A 1 87 ? 6.538 6.118 -1.691 1.00 89.88 87 VAL A C 1
ATOM 716 O O . VAL A 1 87 ? 7.129 5.139 -2.130 1.00 89.88 87 VAL A O 1
ATOM 719 N N . ALA A 1 88 ? 5.854 6.955 -2.475 1.00 90.56 88 ALA A N 1
ATOM 720 C CA . ALA A 1 88 ? 5.713 6.771 -3.914 1.00 90.56 88 ALA A CA 1
ATOM 721 C C . ALA A 1 88 ? 7.071 6.769 -4.628 1.00 90.56 88 ALA A C 1
ATOM 723 O O . ALA A 1 88 ? 7.324 5.865 -5.416 1.00 90.56 88 ALA A O 1
ATOM 724 N N . ASN A 1 89 ? 7.946 7.731 -4.319 1.00 90.94 89 ASN A N 1
ATOM 725 C CA . ASN A 1 89 ? 9.281 7.810 -4.911 1.00 90.94 89 ASN A CA 1
ATOM 726 C C . ASN A 1 89 ? 10.134 6.608 -4.515 1.00 90.94 89 ASN A C 1
ATOM 728 O O . ASN A 1 89 ? 10.745 6.002 -5.377 1.00 90.94 89 ASN A O 1
ATOM 732 N N . ARG A 1 90 ? 10.096 6.187 -3.244 1.00 90.81 90 ARG A N 1
ATOM 733 C CA . ARG A 1 90 ? 10.864 5.020 -2.793 1.00 90.81 90 ARG A CA 1
ATOM 734 C C . ARG A 1 90 ? 10.448 3.726 -3.503 1.00 90.81 90 ARG A C 1
ATOM 736 O O . ARG A 1 90 ? 11.302 2.934 -3.879 1.00 90.81 90 ARG A O 1
ATOM 743 N N . LEU A 1 91 ? 9.148 3.527 -3.728 1.00 89.25 91 LEU A N 1
ATOM 744 C CA . LEU A 1 91 ? 8.650 2.395 -4.519 1.00 89.25 91 LEU A CA 1
ATOM 745 C C . LEU A 1 91 ? 8.990 2.529 -6.015 1.00 89.25 91 LEU A C 1
ATOM 747 O O . LEU A 1 91 ? 9.245 1.525 -6.674 1.00 89.25 91 LEU A O 1
ATOM 751 N N . GLU A 1 92 ? 8.989 3.750 -6.554 1.00 89.62 92 GLU A N 1
ATOM 752 C CA 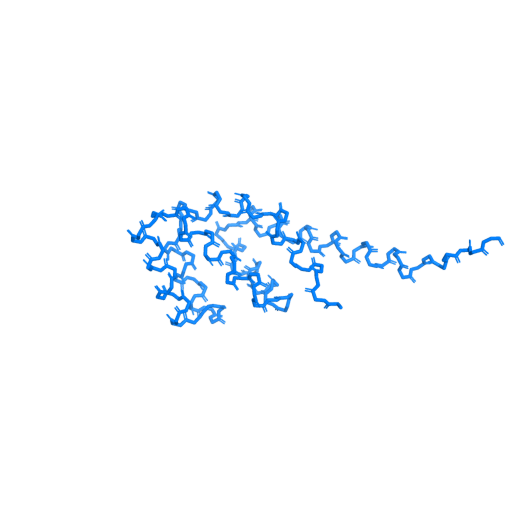. GLU A 1 92 ? 9.380 4.049 -7.939 1.00 89.62 92 GLU A CA 1
ATOM 753 C C . GLU A 1 92 ? 10.875 3.768 -8.170 1.00 89.62 92 GLU A C 1
ATOM 755 O O . GLU A 1 92 ? 11.215 3.127 -9.164 1.00 89.62 92 GLU A O 1
ATOM 760 N N . ASP A 1 93 ? 11.736 4.142 -7.219 1.00 89.69 93 ASP A N 1
ATOM 761 C CA . ASP A 1 93 ? 13.176 3.864 -7.226 1.00 89.69 93 ASP A CA 1
ATOM 762 C C . ASP A 1 93 ? 13.440 2.354 -7.182 1.00 89.69 93 ASP A C 1
ATOM 764 O O . ASP A 1 93 ? 14.131 1.830 -8.053 1.00 89.69 93 ASP A O 1
ATOM 768 N N . ARG A 1 94 ? 12.800 1.621 -6.259 1.00 87.31 94 ARG A N 1
ATOM 769 C CA . ARG A 1 94 ? 12.913 0.150 -6.176 1.00 87.31 94 ARG A CA 1
ATOM 770 C C . ARG A 1 94 ? 12.466 -0.554 -7.451 1.00 87.31 94 ARG A C 1
ATOM 772 O O . ARG A 1 94 ? 13.097 -1.505 -7.908 1.00 87.31 94 ARG A O 1
ATOM 779 N N . LEU A 1 95 ? 11.381 -0.074 -8.055 1.00 85.56 95 LEU A N 1
ATOM 780 C CA . LEU A 1 95 ? 10.903 -0.594 -9.331 1.00 85.56 95 LEU A CA 1
ATOM 781 C C . LEU A 1 95 ? 11.888 -0.302 -10.475 1.00 85.56 95 LEU A C 1
ATOM 783 O O . LEU A 1 95 ? 11.994 -1.102 -11.406 1.00 85.56 95 LEU A O 1
ATOM 787 N N . ALA A 1 96 ? 12.584 0.836 -10.442 1.00 84.81 96 ALA A N 1
ATOM 788 C CA . ALA A 1 96 ? 13.615 1.175 -11.417 1.00 84.81 96 ALA A CA 1
ATO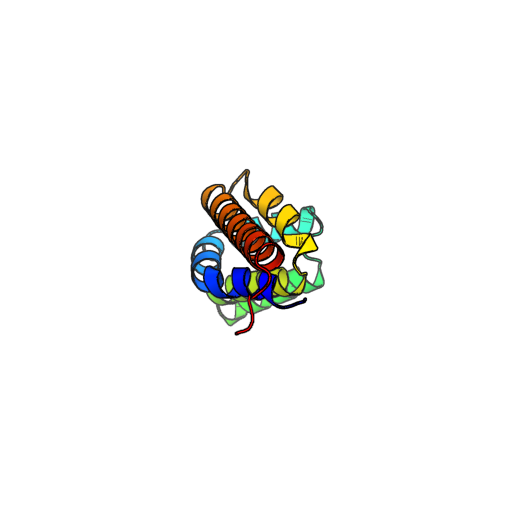M 789 C C . ALA A 1 96 ? 14.887 0.331 -11.228 1.00 84.81 96 ALA A C 1
ATOM 791 O O . ALA A 1 96 ? 15.435 -0.142 -12.225 1.00 84.81 96 ALA A O 1
ATOM 792 N N . GLU A 1 97 ? 15.311 0.092 -9.982 1.00 84.81 97 GLU A N 1
ATOM 793 C CA . GLU A 1 97 ? 16.444 -0.778 -9.634 1.00 84.81 97 GLU A CA 1
ATOM 794 C C . GLU A 1 97 ? 16.234 -2.191 -10.187 1.00 84.81 97 GLU A C 1
ATOM 796 O O . GLU A 1 97 ? 17.033 -2.644 -11.005 1.00 84.81 97 GLU A O 1
ATOM 801 N N . LEU A 1 98 ? 15.092 -2.822 -9.893 1.00 79.50 98 LEU A N 1
ATOM 802 C CA . LEU A 1 98 ? 14.787 -4.171 -10.389 1.00 79.50 98 LEU A CA 1
ATOM 803 C C . LEU A 1 98 ? 14.734 -4.261 -11.917 1.00 79.50 98 LEU A C 1
ATOM 805 O O . LEU A 1 98 ? 15.175 -5.243 -12.516 1.00 79.50 98 LEU A O 1
ATOM 809 N N . LYS A 1 99 ? 14.206 -3.227 -12.584 1.00 77.62 99 LYS A N 1
ATOM 810 C CA . LYS A 1 99 ? 14.216 -3.162 -14.054 1.00 77.62 99 LYS A CA 1
ATOM 811 C C . LYS A 1 99 ? 15.634 -3.028 -14.604 1.00 77.62 99 LYS A C 1
ATOM 813 O O . LYS A 1 99 ? 15.935 -3.618 -15.639 1.00 77.62 99 LYS A O 1
ATOM 818 N N . SER A 1 100 ? 16.492 -2.264 -13.933 1.00 77.81 100 SER A N 1
ATOM 819 C CA . SER A 1 100 ? 17.899 -2.095 -14.301 1.00 77.81 100 SER A CA 1
ATOM 820 C C . SER A 1 100 ? 18.691 -3.393 -14.112 1.00 77.81 100 SER A C 1
ATOM 822 O O . SER A 1 100 ? 19.456 -3.776 -14.997 1.00 77.81 100 SER A O 1
ATOM 824 N N . GLU A 1 101 ? 18.462 -4.115 -13.013 1.00 70.25 101 GLU A N 1
ATOM 825 C CA . GLU A 1 101 ? 19.077 -5.421 -12.741 1.00 70.25 101 GLU A CA 1
ATOM 826 C C . GLU A 1 101 ? 18.674 -6.478 -13.778 1.00 70.25 101 GLU A C 1
ATOM 828 O O . GLU A 1 101 ? 19.529 -7.225 -14.260 1.00 70.25 101 GLU A O 1
ATOM 833 N N . ARG A 1 102 ? 17.405 -6.488 -14.217 1.00 64.81 102 ARG A N 1
ATOM 834 C CA . ARG A 1 102 ? 16.967 -7.332 -15.344 1.00 64.81 102 ARG A CA 1
ATOM 835 C C . ARG A 1 102 ? 17.707 -6.993 -16.638 1.00 64.81 102 ARG A C 1
ATOM 837 O O . ARG A 1 102 ? 18.271 -7.886 -17.261 1.00 64.81 102 ARG A O 1
ATOM 844 N N . LEU A 1 103 ? 17.784 -5.710 -16.999 1.00 61.69 103 LEU A N 1
ATOM 845 C CA . LEU A 1 103 ? 18.483 -5.268 -18.213 1.00 61.69 103 LEU A CA 1
ATOM 846 C C . LEU A 1 103 ? 19.981 -5.609 -18.199 1.00 61.69 103 LEU A C 1
ATOM 848 O O . LEU A 1 103 ? 20.561 -5.846 -19.260 1.00 61.69 103 LEU A O 1
ATOM 852 N N . TYR A 1 104 ? 20.611 -5.619 -17.022 1.00 60.41 104 TYR A N 1
ATOM 853 C CA . TYR A 1 104 ? 22.007 -6.022 -16.860 1.00 60.41 104 TYR A CA 1
ATOM 854 C C . TYR A 1 104 ? 22.187 -7.538 -17.039 1.00 60.41 104 TYR A C 1
ATOM 856 O O . TYR A 1 104 ? 23.046 -7.963 -17.813 1.00 60.41 104 TYR A O 1
ATOM 864 N N . ASN A 1 105 ? 21.328 -8.353 -16.416 1.00 57.62 105 ASN A N 1
ATOM 865 C CA . ASN A 1 105 ? 21.355 -9.814 -16.556 1.00 57.62 105 ASN A CA 1
ATOM 866 C C . ASN A 1 105 ? 20.984 -10.299 -17.968 1.00 57.62 105 ASN A C 1
ATOM 868 O O . ASN A 1 105 ? 21.497 -11.317 -18.417 1.00 57.62 105 ASN A O 1
ATOM 872 N N . GLU A 1 106 ? 20.147 -9.562 -18.702 1.00 54.62 106 GLU A N 1
ATOM 873 C CA . GLU A 1 106 ? 19.799 -9.878 -20.096 1.00 54.62 106 GLU A CA 1
ATOM 874 C C . GLU A 1 106 ? 20.886 -9.462 -21.109 1.00 54.62 106 GLU A C 1
ATOM 876 O O . GLU A 1 106 ? 20.876 -9.919 -22.252 1.00 54.62 106 GLU A O 1
ATOM 881 N N . ARG A 1 107 ? 21.838 -8.599 -20.718 1.00 53.81 107 ARG A N 1
ATOM 882 C CA . ARG A 1 107 ? 22.917 -8.095 -21.592 1.00 53.81 107 ARG A CA 1
ATOM 883 C C . ARG A 1 107 ? 24.274 -8.766 -21.395 1.00 53.81 107 ARG A C 1
ATOM 885 O O . ARG A 1 107 ? 25.138 -8.596 -22.254 1.00 53.81 107 ARG A O 1
ATOM 892 N N . CYS A 1 108 ? 24.467 -9.518 -20.318 1.00 43.53 108 CYS A N 1
ATOM 893 C CA . CYS A 1 108 ? 25.662 -10.329 -20.120 1.00 43.53 108 CYS A CA 1
ATOM 894 C C . CYS A 1 108 ? 25.375 -11.775 -20.548 1.00 43.53 108 CYS A C 1
ATOM 896 O O . CYS A 1 108 ? 24.776 -12.518 -19.770 1.00 43.53 108 CYS A O 1
ATOM 898 N N . PRO A 1 109 ? 25.818 -12.235 -21.737 1.00 49.25 109 PRO A N 1
ATOM 899 C CA . PRO A 1 109 ? 26.046 -13.659 -21.895 1.00 49.25 109 PRO A CA 1
ATOM 900 C C . PRO A 1 109 ? 27.110 -14.013 -20.860 1.00 49.25 109 PRO A C 1
ATOM 902 O O . PRO A 1 109 ? 28.213 -13.464 -20.881 1.00 49.25 109 PRO A O 1
ATOM 905 N N . VAL A 1 110 ? 26.761 -14.883 -19.918 1.00 54.47 110 VAL A N 1
ATOM 906 C CA . VAL A 1 110 ? 27.753 -15.579 -19.108 1.00 54.47 110 VAL A CA 1
ATOM 907 C C . VAL A 1 110 ? 28.726 -16.189 -20.115 1.00 54.47 110 VAL A C 1
ATOM 909 O O . VAL A 1 110 ? 28.358 -17.079 -20.878 1.00 54.47 110 VAL A O 1
ATOM 912 N N . GLN A 1 111 ? 29.936 -15.635 -20.207 1.00 50.16 111 GLN A N 1
ATOM 913 C CA . GLN A 1 111 ? 31.040 -16.332 -20.844 1.00 50.16 111 GLN A CA 1
ATOM 914 C C . GLN A 1 111 ? 31.338 -17.506 -19.915 1.00 50.16 111 GLN A C 1
ATOM 916 O O . GLN A 1 111 ? 32.072 -17.370 -18.939 1.00 50.16 111 GLN A O 1
ATOM 921 N N . GLU A 1 112 ? 30.656 -18.626 -20.147 1.00 47.91 112 GLU A N 1
ATOM 922 C CA . GLU A 1 112 ? 31.048 -19.901 -19.572 1.00 47.91 112 GLU A CA 1
ATOM 923 C C . GLU A 1 112 ? 32.439 -20.251 -20.117 1.00 47.91 112 GLU A C 1
ATOM 925 O O . GLU A 1 112 ? 32.598 -20.412 -21.324 1.00 47.91 112 GLU A O 1
ATOM 930 N N . HIS A 1 113 ? 33.390 -20.335 -19.179 1.00 44.16 113 HIS A N 1
ATOM 931 C CA . HIS A 1 113 ? 34.669 -21.060 -19.191 1.00 44.16 113 HIS A CA 1
ATOM 932 C C . HIS A 1 113 ? 35.713 -20.792 -20.290 1.00 44.16 113 HIS A C 1
ATOM 934 O O . HIS A 1 113 ? 35.508 -21.149 -21.468 1.00 44.16 113 HIS A O 1
#

Sequence (113 aa):
MKEDHLDIWNSEQEFLVTEFKNHLEGLITKFFSQMIIDSDDKEKIKREIRDNYNVAGATCLVEILAERGEHVLPRIIKALKPTYNKVANRLEDRLAELKSERLYNERCPVQEH